Protein AF-A0A8G0KZF7-F1 (afdb_monomer)

pLDDT: mean 76.7, std 11.28, range [47.78, 90.69]

Radius of gyration: 16.34 Å; Cα contacts (8 Å, |Δi|>4): 30; chains: 1; bounding box: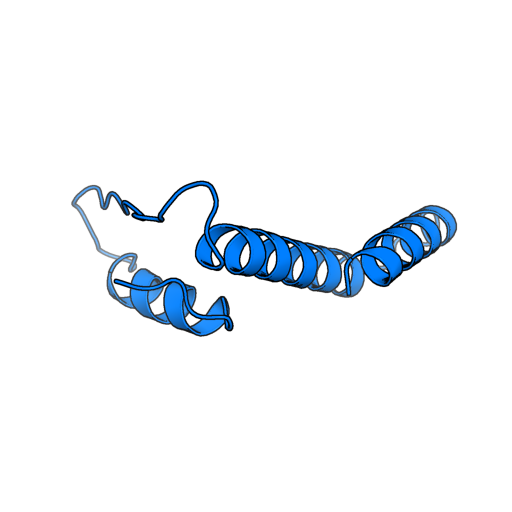 44×18×35 Å

Foldseek 3Di:
DADDLDVVVVVVVVDVVPDPPDPDDDDDDDDDDPPDVSVLSVVNNVLVVVLVCLVPDDCPPPCPVVSVVSVVVSVVSD

InterPro domains:
  IPR027417 P-loop containing nucleoside triphosphate hydrolase [G3DSA:3.40.50.300] (1-74)
  IPR027417 P-loop containing nucleoside triphosphate hydrolase [SSF52540] (1-60)

Organism: NCBI:txid1491479

Sequence (78 aa):
MEPHWNPTLEEQALARIHRIGQTQEVTTVRFYMRDSFEEQVMELQESKKNLAGVLLSPHDGGRMDDSLGTLQRLRVLL

Mean predicted aligned error: 10.02 Å

Secondary structure (DSSP, 8-state):
-PPPS-HHHHHHHHHHHS-TT--S---------TTSHHHHHHHHHHHHHHHHHHHHS---TT-HHHHHHHHHHHHHT-

Structure (mmCIF, N/CA/C/O backbone):
data_AF-A0A8G0KZF7-F1
#
_entry.id   AF-A0A8G0KZF7-F1
#
loop_
_atom_site.group_PDB
_atom_site.id
_atom_site.type_symbol
_atom_site.label_atom_id
_atom_site.label_alt_id
_atom_site.label_comp_id
_atom_site.label_asym_id
_atom_site.label_entity_id
_atom_site.label_seq_id
_atom_site.pdbx_PDB_ins_code
_atom_site.Cartn_x
_atom_site.Cartn_y
_atom_site.Cartn_z
_atom_site.occupancy
_atom_site.B_iso_or_equiv
_atom_site.auth_seq_id
_atom_site.auth_comp_id
_atom_site.auth_asym_id
_atom_site.auth_atom_id
_atom_site.pdbx_PDB_model_num
ATOM 1 N N . MET A 1 1 ? -7.458 -0.040 -11.915 1.00 59.88 1 MET A N 1
ATOM 2 C CA . MET A 1 1 ? -6.856 1.051 -11.125 1.00 59.88 1 MET A CA 1
ATOM 3 C C . MET A 1 1 ? -5.364 0.873 -11.296 1.00 59.88 1 MET A C 1
ATOM 5 O O . MET A 1 1 ? -4.907 -0.236 -11.068 1.00 59.88 1 MET A O 1
ATOM 9 N N . GLU A 1 2 ? -4.674 1.882 -11.810 1.00 65.44 2 GLU A N 1
ATOM 10 C CA . GLU A 1 2 ? -3.248 1.811 -12.148 1.00 65.44 2 GLU A CA 1
ATOM 11 C C . GLU A 1 2 ? -2.377 2.110 -10.913 1.00 65.44 2 GLU A C 1
ATOM 13 O O . GLU A 1 2 ? -2.750 2.964 -10.098 1.00 65.44 2 GLU A O 1
ATOM 18 N N . PRO A 1 3 ? -1.237 1.423 -10.726 1.00 70.50 3 PRO A N 1
ATOM 19 C CA . PRO A 1 3 ? -0.323 1.730 -9.639 1.00 70.50 3 PRO A CA 1
ATOM 20 C C . PRO A 1 3 ? 0.328 3.096 -9.868 1.00 70.50 3 PRO A C 1
ATOM 22 O O . PRO A 1 3 ? 1.010 3.339 -10.862 1.00 70.50 3 PRO A O 1
ATOM 25 N N . HIS A 1 4 ? 0.129 4.004 -8.916 1.00 74.19 4 HIS A N 1
ATOM 26 C CA . HIS A 1 4 ? 0.738 5.329 -8.950 1.00 74.19 4 HIS A CA 1
ATOM 27 C C . HIS A 1 4 ? 2.190 5.281 -8.463 1.00 74.19 4 HIS A C 1
ATOM 29 O O . HIS A 1 4 ? 2.503 4.628 -7.476 1.00 74.19 4 HIS A O 1
ATOM 35 N N . TRP A 1 5 ? 3.077 6.065 -9.079 1.00 72.50 5 TRP A N 1
ATOM 36 C CA . TRP A 1 5 ? 4.494 6.161 -8.686 1.00 72.50 5 TRP A CA 1
ATOM 37 C C . TRP A 1 5 ? 4.730 6.685 -7.257 1.00 72.50 5 TRP A C 1
ATOM 39 O O . TRP A 1 5 ? 5.822 6.509 -6.708 1.00 72.50 5 TRP A O 1
ATOM 49 N N . ASN A 1 6 ? 3.747 7.388 -6.678 1.00 79.00 6 ASN A N 1
ATOM 50 C CA . ASN A 1 6 ? 3.819 7.935 -5.329 1.00 79.00 6 ASN A CA 1
ATOM 51 C C . ASN A 1 6 ? 3.081 7.011 -4.341 1.00 79.00 6 ASN A C 1
ATOM 53 O O . ASN A 1 6 ? 1.849 7.072 -4.283 1.00 79.00 6 ASN A O 1
ATOM 57 N N . PRO A 1 7 ? 3.801 6.239 -3.507 1.00 78.44 7 PRO A N 1
ATOM 58 C CA . PRO A 1 7 ? 3.177 5.295 -2.580 1.00 78.44 7 PRO A CA 1
ATOM 59 C C . PRO A 1 7 ? 2.316 5.987 -1.513 1.00 78.44 7 PRO A C 1
ATOM 61 O O . PRO A 1 7 ? 1.335 5.422 -1.034 1.00 78.44 7 PRO A O 1
ATOM 64 N N . THR A 1 8 ? 2.647 7.233 -1.157 1.00 79.25 8 THR A N 1
ATOM 65 C CA . THR A 1 8 ? 1.953 7.961 -0.081 1.00 79.25 8 THR A CA 1
ATOM 66 C C . THR A 1 8 ? 0.513 8.316 -0.443 1.00 79.25 8 THR A C 1
ATOM 68 O O . THR A 1 8 ? -0.332 8.431 0.440 1.00 79.25 8 THR A O 1
ATOM 71 N N . LEU A 1 9 ? 0.208 8.453 -1.737 1.00 84.50 9 LEU A N 1
ATOM 72 C CA . LEU A 1 9 ? -1.140 8.761 -2.210 1.00 84.50 9 LEU A CA 1
ATOM 73 C C . LEU A 1 9 ? -2.093 7.575 -1.989 1.00 84.50 9 LEU A C 1
ATOM 75 O O . LEU A 1 9 ? -3.217 7.764 -1.524 1.00 84.50 9 LEU A O 1
ATOM 79 N N . GLU A 1 10 ? -1.628 6.356 -2.275 1.00 83.50 10 GLU A N 1
ATOM 80 C CA . GLU A 1 10 ? -2.385 5.125 -2.022 1.00 83.50 10 GLU A CA 1
ATOM 81 C C . GLU A 1 10 ? -2.569 4.904 -0.515 1.00 83.50 10 GLU A C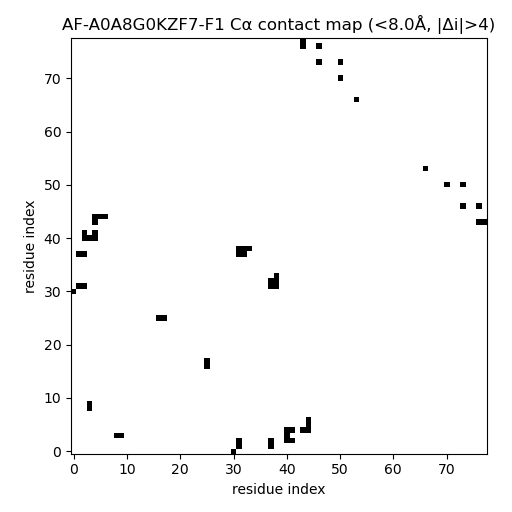 1
ATOM 83 O O . GLU A 1 10 ? -3.685 4.678 -0.050 1.00 83.50 10 GLU A O 1
ATOM 88 N N . GLU A 1 11 ? -1.503 5.058 0.274 1.00 84.06 11 GLU A N 1
ATOM 89 C CA . GLU A 1 11 ? -1.567 4.917 1.734 1.00 84.06 11 GLU A CA 1
ATOM 90 C C . GLU A 1 11 ? -2.537 5.918 2.374 1.00 84.06 11 GLU A C 1
ATOM 92 O O . GLU A 1 11 ? -3.326 5.548 3.245 1.00 84.06 11 GLU A O 1
ATOM 97 N N . GLN A 1 12 ? -2.551 7.171 1.907 1.00 87.44 12 GLN A N 1
ATOM 98 C CA . GLN A 1 12 ? -3.519 8.170 2.362 1.00 87.44 12 GLN A CA 1
ATOM 99 C C . GLN A 1 12 ? -4.959 7.790 2.016 1.00 87.44 12 GLN A C 1
ATOM 101 O O . GLN A 1 12 ? -5.864 8.042 2.816 1.00 87.44 12 GLN A O 1
ATOM 106 N N . ALA A 1 13 ? -5.193 7.194 0.846 1.00 86.88 13 ALA A N 1
ATOM 107 C CA . ALA A 1 13 ? -6.516 6.715 0.466 1.00 86.88 13 ALA A CA 1
ATOM 108 C C . ALA A 1 13 ? -6.962 5.545 1.361 1.00 86.88 13 ALA A C 1
ATOM 110 O O . ALA A 1 13 ? -8.081 5.565 1.875 1.00 86.88 13 ALA A O 1
ATOM 111 N N . LEU A 1 14 ? -6.076 4.579 1.623 1.00 87.12 14 LEU A N 1
ATOM 112 C CA . LEU A 1 14 ? -6.349 3.432 2.497 1.00 87.12 14 LEU A CA 1
ATOM 113 C C . LEU A 1 14 ? -6.604 3.852 3.948 1.00 87.12 14 LEU A C 1
ATOM 115 O O . LEU A 1 14 ? -7.533 3.347 4.582 1.00 87.12 14 LEU A O 1
ATOM 119 N N . ALA A 1 15 ? -5.857 4.833 4.457 1.00 87.31 15 ALA A N 1
ATOM 120 C CA . ALA A 1 15 ? -6.039 5.375 5.803 1.00 87.31 15 ALA A CA 1
ATOM 121 C C . ALA A 1 15 ? -7.419 6.028 6.023 1.00 87.31 15 ALA A C 1
ATOM 123 O O . ALA A 1 15 ? -7.864 6.167 7.162 1.00 87.31 15 ALA A O 1
ATOM 124 N N . ARG A 1 16 ? -8.139 6.412 4.955 1.00 88.31 16 ARG A N 1
ATOM 125 C CA . ARG A 1 16 ? -9.532 6.885 5.079 1.00 88.31 16 ARG A CA 1
ATOM 126 C C . ARG A 1 16 ? -10.504 5.762 5.434 1.00 88.31 16 ARG A C 1
ATOM 128 O O . ARG A 1 16 ? -11.528 6.038 6.052 1.00 88.31 16 ARG A O 1
ATOM 135 N N . ILE A 1 17 ? -10.191 4.531 5.036 1.00 88.44 17 ILE A N 1
ATOM 136 C CA . ILE A 1 17 ? -11.024 3.343 5.255 1.00 88.44 17 ILE A CA 1
ATOM 137 C C . ILE A 1 17 ? -10.591 2.638 6.546 1.00 88.44 17 ILE A C 1
ATOM 139 O O . ILE A 1 17 ? -11.423 2.309 7.391 1.00 88.44 17 ILE A O 1
ATOM 143 N N . HIS A 1 18 ? -9.283 2.455 6.730 1.00 87.81 18 HIS A N 1
ATOM 144 C CA . HIS A 1 18 ? -8.700 1.913 7.953 1.00 87.81 18 HIS A CA 1
ATOM 145 C C . HIS A 1 18 ? -8.612 3.008 9.024 1.00 87.81 18 HIS A C 1
ATOM 147 O O . HIS A 1 18 ? -7.582 3.661 9.184 1.00 87.81 18 HIS A O 1
ATOM 153 N N . ARG A 1 19 ? -9.709 3.221 9.762 1.00 88.69 19 ARG A N 1
ATOM 154 C CA . ARG A 1 19 ? -9.805 4.252 10.807 1.00 88.69 19 ARG A CA 1
ATOM 155 C C . ARG A 1 19 ? -10.232 3.678 12.160 1.00 88.69 19 ARG A C 1
ATOM 157 O O . ARG A 1 19 ? -10.936 2.675 12.234 1.00 88.69 19 ARG A O 1
ATOM 164 N N . ILE A 1 20 ? -9.830 4.358 13.238 1.00 88.25 20 ILE A N 1
ATOM 165 C CA . ILE A 1 20 ? -10.269 4.065 14.610 1.00 88.25 20 ILE A CA 1
ATOM 166 C C . ILE A 1 20 ? -11.803 4.071 14.668 1.00 88.25 20 ILE A C 1
ATOM 168 O O . ILE A 1 20 ? -12.433 5.044 14.254 1.00 88.25 20 ILE A O 1
ATOM 172 N N . GLY A 1 21 ? -12.382 2.989 15.190 1.00 88.44 21 GLY A N 1
ATOM 173 C CA . GLY A 1 21 ? -13.831 2.790 15.269 1.00 88.44 21 GLY A CA 1
ATOM 174 C C . GLY A 1 21 ? -14.421 1.954 14.132 1.00 88.44 21 GLY A C 1
ATOM 175 O O . GLY A 1 21 ? -15.618 1.680 14.158 1.00 88.44 21 GLY A O 1
ATOM 176 N N . GLN A 1 22 ? -13.608 1.516 13.165 1.00 88.50 22 GLN A N 1
ATOM 177 C CA . GLN A 1 22 ? -14.040 0.530 12.180 1.00 88.50 22 GLN A CA 1
ATOM 178 C C . GLN A 1 22 ? -14.224 -0.841 12.848 1.00 88.50 22 GLN A C 1
ATOM 180 O O . GLN A 1 22 ? -13.332 -1.323 13.542 1.00 88.50 22 GLN A O 1
ATOM 185 N N . THR A 1 23 ? -15.386 -1.460 12.644 1.00 89.00 23 THR A N 1
ATOM 186 C CA . THR A 1 23 ? -15.759 -2.745 13.268 1.00 89.00 23 THR A CA 1
ATOM 187 C C . THR A 1 23 ? -15.700 -3.924 12.306 1.00 89.00 23 THR A C 1
ATOM 189 O O . THR A 1 23 ? -15.691 -5.071 12.743 1.00 89.00 23 THR A O 1
ATOM 192 N N . GLN A 1 24 ? -15.671 -3.642 11.005 1.00 90.69 24 GLN A N 1
ATOM 193 C CA . GLN A 1 24 ? -15.623 -4.641 9.945 1.00 90.69 24 GLN A CA 1
ATOM 194 C C . GLN A 1 24 ? -14.200 -4.812 9.427 1.00 90.69 24 GLN A C 1
ATOM 196 O O . GLN A 1 24 ? -13.433 -3.849 9.348 1.00 90.69 24 GLN A O 1
ATOM 201 N N . GLU A 1 25 ? -13.863 -6.040 9.048 1.00 89.31 25 GLU A N 1
ATOM 202 C CA . GLU A 1 25 ? -12.589 -6.335 8.408 1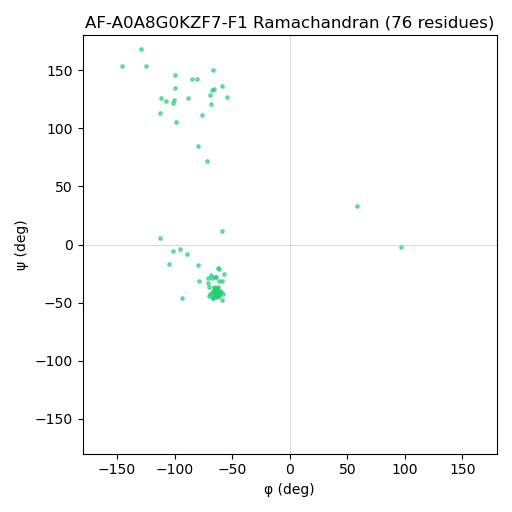.00 89.31 25 GLU A CA 1
ATOM 203 C C . GLU A 1 25 ? -12.516 -5.653 7.035 1.00 89.31 25 GLU A C 1
ATOM 205 O O . GLU A 1 25 ? -13.462 -5.688 6.246 1.00 89.31 25 GLU A O 1
ATOM 210 N N . VAL A 1 26 ? -11.385 -5.005 6.760 1.00 89.00 26 VAL A N 1
ATOM 211 C CA . VAL A 1 26 ? -11.136 -4.313 5.495 1.00 89.00 26 VAL A CA 1
ATOM 212 C C . VAL A 1 26 ? -10.031 -5.057 4.758 1.00 89.00 26 VAL A C 1
ATOM 214 O O . VAL A 1 26 ? -8.880 -5.063 5.193 1.00 89.00 26 VAL A O 1
ATOM 217 N N . THR A 1 27 ? -10.379 -5.660 3.624 1.00 90.12 27 THR A N 1
ATOM 218 C CA . THR A 1 27 ? -9.426 -6.320 2.726 1.00 90.12 27 THR A CA 1
ATOM 219 C C . THR A 1 27 ? -9.115 -5.408 1.547 1.00 90.12 27 THR A C 1
ATOM 221 O O . THR A 1 27 ? -10.012 -4.995 0.815 1.00 90.12 27 THR A O 1
ATOM 224 N N . THR A 1 28 ? -7.832 -5.121 1.332 1.00 87.50 28 THR A N 1
ATOM 225 C CA . THR A 1 28 ? -7.369 -4.359 0.167 1.00 87.50 28 THR A CA 1
ATOM 226 C C . THR A 1 28 ? -6.792 -5.317 -0.865 1.00 87.50 28 THR A C 1
ATOM 228 O O . THR A 1 28 ? -5.841 -6.040 -0.573 1.00 87.50 28 THR A O 1
ATOM 231 N N . VAL A 1 29 ? -7.349 -5.310 -2.077 1.00 87.25 29 VAL A N 1
ATOM 232 C CA . VAL A 1 29 ? -6.855 -6.109 -3.205 1.00 87.25 29 VAL A CA 1
ATOM 233 C C . VAL A 1 29 ? -6.282 -5.173 -4.255 1.00 87.25 29 VAL A C 1
ATOM 235 O O . VAL A 1 29 ? -6.953 -4.245 -4.706 1.00 87.25 29 VAL A O 1
ATOM 238 N N . ARG A 1 30 ? -5.037 -5.431 -4.648 1.00 84.81 30 ARG A N 1
ATOM 239 C CA . ARG A 1 30 ? -4.331 -4.669 -5.674 1.00 84.81 30 ARG A CA 1
ATOM 240 C C . ARG A 1 30 ? -4.236 -5.516 -6.931 1.00 84.81 30 ARG A C 1
ATOM 242 O O . ARG A 1 30 ? -3.724 -6.630 -6.882 1.00 84.81 30 ARG A O 1
ATOM 249 N N . PHE A 1 31 ? -4.732 -4.985 -8.039 1.00 85.62 31 PHE A N 1
ATOM 250 C CA . PHE A 1 31 ? -4.592 -5.612 -9.347 1.00 85.62 31 PHE A CA 1
ATOM 251 C C . PHE A 1 31 ? -3.447 -4.939 -10.089 1.00 85.62 31 PHE A C 1
ATOM 253 O O . PHE A 1 31 ? -3.367 -3.714 -10.099 1.00 85.62 31 PHE A O 1
ATOM 260 N N . TYR A 1 32 ? -2.586 -5.741 -10.698 1.00 83.00 32 TYR A N 1
ATOM 261 C CA . TYR A 1 32 ? -1.525 -5.276 -11.579 1.00 83.00 32 TYR A CA 1
ATOM 262 C C . TYR A 1 32 ? -1.310 -6.306 -12.687 1.00 83.00 32 TYR A C 1
ATOM 264 O O . TYR A 1 32 ? -1.613 -7.494 -12.523 1.00 83.00 32 TYR A O 1
ATOM 272 N N . MET A 1 33 ? -0.817 -5.840 -13.826 1.00 85.38 33 MET A N 1
ATOM 273 C CA . MET A 1 33 ? -0.492 -6.669 -14.976 1.00 85.38 33 MET A CA 1
ATOM 274 C C . MET A 1 33 ? 0.947 -7.174 -14.865 1.00 85.38 33 MET A C 1
ATOM 276 O O . MET A 1 33 ? 1.883 -6.387 -14.713 1.00 85.38 33 MET A O 1
ATOM 280 N N . ARG A 1 34 ? 1.114 -8.498 -14.961 1.00 82.94 34 ARG A N 1
ATOM 281 C CA . ARG A 1 34 ? 2.432 -9.148 -15.038 1.00 82.94 34 ARG A CA 1
ATOM 282 C C . ARG A 1 34 ? 3.138 -8.781 -16.341 1.00 82.94 34 ARG A C 1
ATOM 284 O O . ARG A 1 34 ? 2.457 -8.544 -17.340 1.00 82.94 34 ARG A O 1
ATOM 291 N N . ASP A 1 35 ? 4.470 -8.753 -16.312 1.00 83.75 35 ASP A N 1
ATOM 292 C CA . ASP A 1 35 ? 5.317 -8.434 -17.470 1.00 83.75 35 ASP A CA 1
ATOM 293 C C . ASP A 1 35 ? 5.016 -7.045 -18.061 1.00 83.75 35 ASP A C 1
ATOM 295 O O . ASP A 1 35 ? 5.091 -6.817 -19.272 1.00 83.75 35 ASP A O 1
ATOM 299 N N . SER A 1 36 ? 4.629 -6.097 -17.204 1.00 86.50 36 SER A N 1
ATOM 300 C CA . SER A 1 36 ? 4.238 -4.752 -17.617 1.00 86.50 36 SER A CA 1
ATOM 301 C C . SER A 1 36 ? 4.977 -3.676 -16.830 1.00 86.50 36 SER A C 1
ATOM 303 O O . SER A 1 36 ? 5.614 -3.930 -15.808 1.00 86.50 36 SER A O 1
ATOM 305 N N . PHE A 1 37 ? 4.865 -2.431 -17.292 1.00 82.69 37 PHE A N 1
ATOM 306 C CA . PHE A 1 37 ? 5.434 -1.276 -16.599 1.00 82.69 37 PHE A CA 1
ATOM 307 C C . PHE A 1 37 ? 4.915 -1.125 -15.153 1.00 82.69 37 PHE A C 1
ATOM 309 O O . PHE A 1 37 ? 5.614 -0.582 -14.301 1.00 82.69 37 PHE A O 1
ATOM 316 N N . GLU A 1 38 ? 3.723 -1.646 -14.849 1.00 81.56 38 GLU A N 1
ATOM 317 C CA . GLU A 1 38 ? 3.134 -1.624 -13.506 1.00 81.56 38 GLU A CA 1
ATOM 318 C C . GLU A 1 38 ? 3.977 -2.386 -12.468 1.00 81.56 38 GLU A C 1
ATOM 320 O O . GLU A 1 38 ? 4.029 -1.986 -11.304 1.00 81.56 38 GLU A O 1
ATOM 325 N N . GLU A 1 39 ? 4.682 -3.440 -12.889 1.00 83.38 39 GLU A N 1
ATOM 326 C CA . GLU A 1 39 ? 5.581 -4.230 -12.040 1.00 83.38 39 GLU A CA 1
ATOM 327 C C . GLU A 1 39 ? 6.834 -3.430 -11.659 1.00 83.38 39 GLU A C 1
ATOM 329 O O . GLU A 1 39 ? 7.170 -3.321 -10.481 1.00 83.38 39 GLU A O 1
ATOM 334 N N . GLN A 1 40 ? 7.436 -2.731 -12.626 1.00 82.56 40 GLN A N 1
ATOM 335 C CA . GLN A 1 40 ? 8.571 -1.834 -12.370 1.00 82.56 40 GLN A CA 1
ATOM 336 C C . GLN A 1 40 ? 8.188 -0.682 -11.429 1.00 82.56 40 GLN A C 1
ATOM 338 O O . GLN A 1 40 ? 8.968 -0.267 -10.571 1.00 82.56 40 GLN A O 1
ATOM 343 N N . VAL A 1 41 ? 6.964 -0.159 -11.556 1.00 83.25 41 VAL A N 1
ATOM 344 C CA . VAL A 1 41 ? 6.457 0.889 -10.658 1.00 83.25 41 VAL A CA 1
ATOM 345 C C . VAL A 1 41 ? 6.299 0.371 -9.225 1.00 83.25 41 VAL A C 1
ATOM 347 O O . VAL A 1 41 ? 6.566 1.118 -8.281 1.00 83.25 41 VAL A O 1
ATOM 350 N N . MET A 1 42 ? 5.896 -0.888 -9.039 1.00 82.25 42 MET A N 1
ATOM 351 C CA . MET A 1 42 ? 5.823 -1.525 -7.719 1.00 82.25 42 MET A CA 1
ATOM 352 C C . MET A 1 42 ? 7.217 -1.700 -7.097 1.00 82.25 42 MET A C 1
ATOM 354 O O . MET A 1 42 ? 7.420 -1.299 -5.949 1.00 82.25 42 MET A O 1
ATOM 358 N N . GLU A 1 43 ? 8.193 -2.195 -7.861 1.00 83.50 43 GLU A N 1
ATOM 359 C CA . GLU A 1 43 ? 9.588 -2.342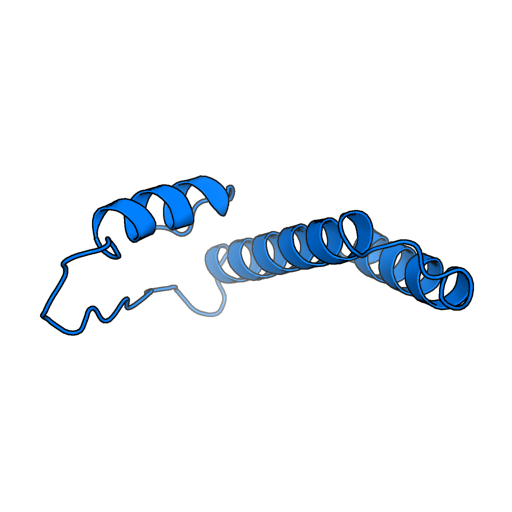 -7.409 1.00 83.50 43 GLU A CA 1
ATOM 360 C C . GLU A 1 43 ? 10.221 -0.996 -7.022 1.00 83.50 43 GLU A C 1
ATOM 362 O O . GLU A 1 43 ? 10.910 -0.873 -6.001 1.00 83.50 43 GLU A O 1
ATOM 367 N N . LEU A 1 44 ? 9.943 0.056 -7.799 1.00 84.25 44 LEU A N 1
ATOM 368 C CA . LEU A 1 44 ? 10.414 1.407 -7.506 1.00 84.25 44 LEU A CA 1
ATOM 369 C C . LEU A 1 44 ? 9.807 1.949 -6.205 1.00 84.25 44 LEU A C 1
ATOM 371 O O . LEU A 1 44 ? 10.497 2.603 -5.416 1.00 84.25 44 LEU A O 1
ATOM 375 N N . GLN A 1 45 ? 8.516 1.703 -5.971 1.00 81.44 45 GLN A N 1
ATOM 376 C CA . GLN A 1 45 ? 7.866 2.092 -4.721 1.00 81.44 45 GLN A CA 1
ATOM 377 C C . GLN A 1 45 ? 8.489 1.378 -3.523 1.00 81.44 45 GLN A C 1
AT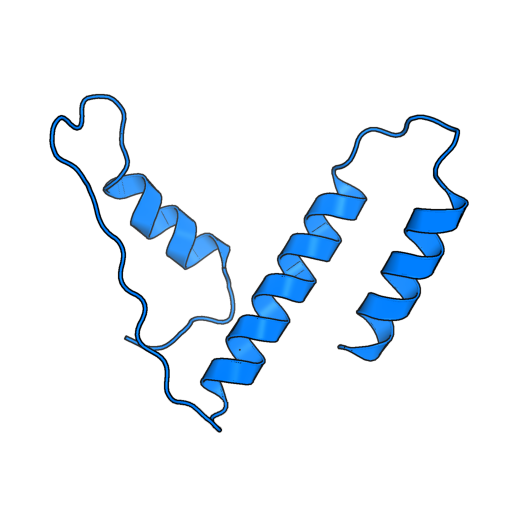OM 379 O O . GLN A 1 45 ? 8.761 2.025 -2.511 1.00 81.44 45 GLN A O 1
ATOM 384 N N . GLU A 1 46 ? 8.750 0.077 -3.636 1.00 83.19 46 GLU A N 1
ATOM 385 C CA . GLU A 1 46 ? 9.390 -0.702 -2.578 1.00 83.19 46 GLU A CA 1
ATOM 386 C C . GLU A 1 46 ? 10.808 -0.195 -2.289 1.00 83.19 46 GLU A C 1
ATOM 388 O O . GLU A 1 46 ? 11.155 0.077 -1.139 1.00 83.19 46 GLU A O 1
ATOM 393 N N . SER A 1 47 ? 11.591 0.062 -3.337 1.00 83.12 47 SER A N 1
ATOM 394 C CA . SER A 1 47 ? 12.937 0.634 -3.226 1.00 83.12 47 SER A C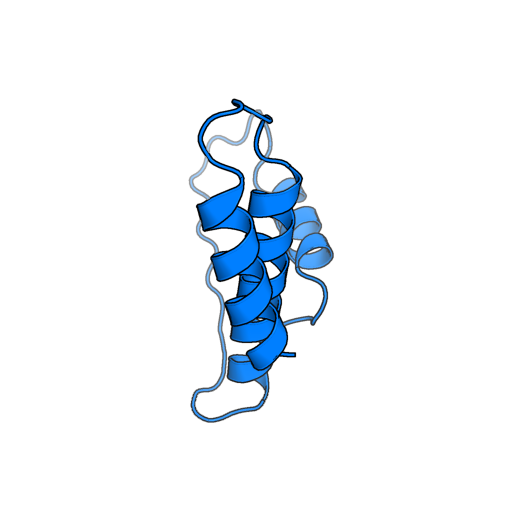A 1
ATOM 395 C C . SER A 1 47 ? 12.928 1.987 -2.503 1.00 83.12 47 SER A C 1
ATOM 397 O O . SER A 1 47 ? 13.751 2.230 -1.616 1.00 83.12 47 SER A O 1
ATOM 399 N N . LYS A 1 48 ? 11.954 2.857 -2.809 1.00 80.44 48 LYS A N 1
ATOM 400 C CA . LYS A 1 48 ? 11.774 4.147 -2.118 1.00 80.44 48 LYS A CA 1
ATOM 401 C C . LYS A 1 48 ? 11.378 3.981 -0.650 1.00 80.44 48 LYS A C 1
ATOM 403 O O . LYS A 1 48 ? 11.893 4.717 0.192 1.00 80.44 48 LYS A O 1
ATOM 408 N N . LYS A 1 49 ? 10.495 3.030 -0.325 1.00 80.25 49 LYS A N 1
ATOM 409 C CA . LYS A 1 49 ? 10.116 2.729 1.069 1.00 80.25 49 LYS A CA 1
ATOM 410 C C . LYS A 1 49 ? 11.305 2.197 1.865 1.00 80.25 4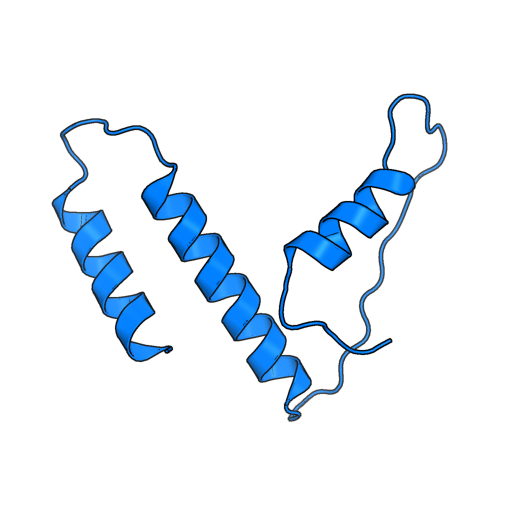9 LYS A C 1
ATOM 412 O O . LYS A 1 49 ? 11.538 2.662 2.977 1.00 80.25 49 LYS A O 1
ATOM 417 N N . ASN A 1 50 ? 12.092 1.299 1.276 1.00 80.75 50 ASN A N 1
ATOM 418 C CA . ASN A 1 50 ? 13.302 0.760 1.893 1.00 80.75 50 ASN A CA 1
ATOM 419 C C . ASN A 1 50 ? 14.331 1.862 2.165 1.00 80.75 50 ASN A C 1
ATOM 421 O O . ASN A 1 50 ? 14.865 1.943 3.270 1.00 80.75 50 ASN A O 1
ATOM 425 N N . LEU A 1 51 ? 14.548 2.768 1.205 1.00 79.69 51 LEU A N 1
ATOM 426 C CA . LEU A 1 51 ? 15.416 3.929 1.401 1.00 79.69 51 LEU A CA 1
ATOM 427 C C . LEU A 1 51 ? 14.940 4.805 2.569 1.00 79.69 51 LEU A C 1
ATOM 429 O O . LEU A 1 51 ? 15.738 5.172 3.431 1.00 79.69 51 LEU A O 1
ATOM 433 N N . ALA A 1 52 ? 13.642 5.117 2.618 1.00 78.81 52 ALA A N 1
ATOM 434 C CA . ALA A 1 52 ? 13.064 5.896 3.707 1.00 78.81 52 ALA A CA 1
ATOM 435 C C . ALA A 1 52 ? 13.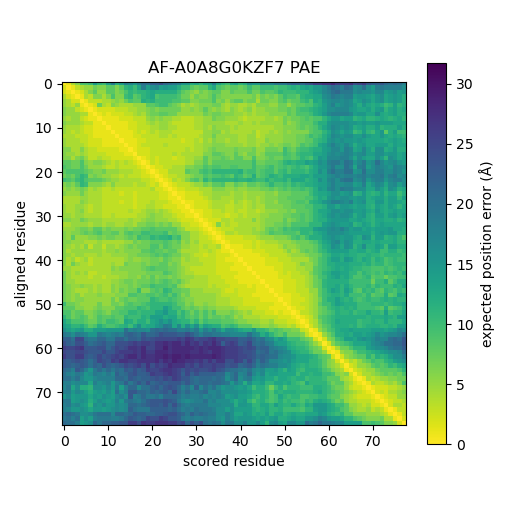228 5.189 5.063 1.00 78.81 52 ALA A C 1
ATOM 437 O O . ALA A 1 52 ? 13.588 5.835 6.044 1.00 78.81 52 ALA A O 1
ATOM 438 N N . GLY A 1 53 ? 13.040 3.867 5.116 1.00 77.31 53 GLY A N 1
ATOM 439 C CA . GLY A 1 53 ? 13.246 3.064 6.322 1.00 77.31 53 GLY A CA 1
ATOM 440 C C . GLY A 1 53 ? 14.689 3.102 6.833 1.00 77.31 53 GLY A C 1
ATOM 441 O O . GLY A 1 53 ? 14.908 3.274 8.032 1.00 77.31 53 GLY A O 1
ATOM 442 N N . V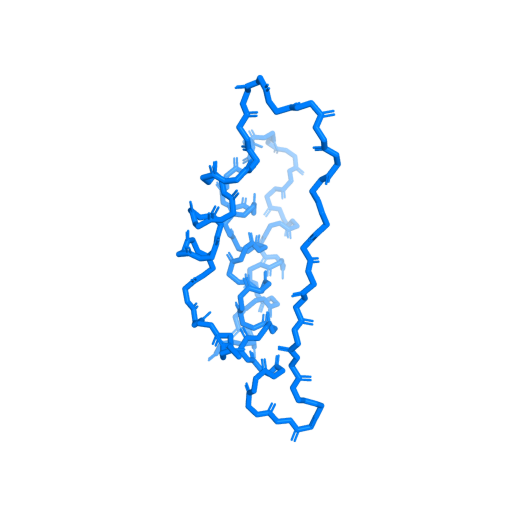AL A 1 54 ? 15.678 3.018 5.937 1.00 78.44 54 VAL A N 1
ATOM 443 C CA . VAL A 1 54 ? 17.104 3.139 6.298 1.00 78.44 54 VAL A CA 1
ATOM 444 C C . VAL A 1 54 ? 17.418 4.531 6.852 1.00 78.44 54 VAL A C 1
ATOM 446 O O . VAL A 1 54 ? 18.135 4.642 7.842 1.00 78.44 54 VAL A O 1
ATOM 449 N N . LEU A 1 55 ? 16.862 5.588 6.254 1.00 75.94 55 LEU A N 1
ATOM 450 C CA . LEU A 1 55 ? 17.087 6.970 6.693 1.00 75.94 55 LEU A CA 1
ATOM 451 C C . LEU A 1 55 ? 16.401 7.308 8.025 1.00 75.94 55 LEU A C 1
ATOM 453 O O . LEU A 1 55 ? 16.913 8.124 8.786 1.00 75.94 55 LEU A O 1
ATOM 457 N N . LEU A 1 56 ? 15.238 6.711 8.295 1.00 73.12 56 LEU A N 1
ATOM 458 C CA . LEU A 1 56 ? 14.431 6.971 9.493 1.00 73.12 56 LEU A CA 1
ATOM 459 C C . LEU A 1 56 ? 14.791 6.058 10.678 1.00 73.12 56 LEU A C 1
ATOM 461 O O . LEU A 1 56 ? 14.290 6.271 11.783 1.00 73.12 56 LEU A O 1
ATOM 465 N N . SER A 1 57 ? 15.637 5.046 10.470 1.00 69.12 57 SER A N 1
ATOM 466 C CA . SER A 1 57 ? 16.079 4.143 11.536 1.00 69.12 57 SER A CA 1
ATOM 467 C C . SER A 1 57 ? 16.960 4.887 12.556 1.00 69.12 57 SER A C 1
ATOM 469 O O . SER A 1 57 ? 17.873 5.608 12.149 1.00 69.12 57 SER A O 1
ATOM 471 N N . PRO A 1 58 ? 16.728 4.732 13.878 1.00 57.25 58 PRO A N 1
ATOM 472 C CA . PRO A 1 58 ? 17.517 5.409 14.903 1.00 57.25 58 PRO A CA 1
ATOM 473 C C . PRO A 1 58 ? 19.002 5.053 14.795 1.00 57.25 58 PRO A C 1
ATOM 475 O O . PRO A 1 58 ? 19.370 3.892 14.609 1.00 57.25 58 PRO A O 1
ATOM 478 N N . HIS A 1 59 ? 19.853 6.067 14.928 1.00 55.88 59 HIS A N 1
ATOM 479 C CA . HIS A 1 59 ? 21.308 5.967 14.850 1.00 55.88 59 HIS A CA 1
ATOM 480 C C . HIS A 1 59 ? 21.890 5.266 16.097 1.00 55.88 59 HIS A C 1
ATOM 482 O O . HIS A 1 59 ? 22.537 5.891 16.932 1.00 55.88 59 HIS A O 1
ATOM 488 N N . ASP A 1 60 ? 21.697 3.953 16.224 1.00 55.69 60 ASP A N 1
ATOM 489 C CA . ASP A 1 60 ? 22.502 3.146 17.143 1.00 55.69 60 ASP A CA 1
ATOM 490 C C . ASP A 1 60 ? 23.880 2.939 16.499 1.00 55.69 60 ASP A C 1
ATOM 492 O O . ASP A 1 60 ? 24.020 2.287 15.460 1.00 55.69 60 ASP A O 1
ATOM 496 N N . GLY A 1 61 ? 24.905 3.556 17.093 1.00 53.91 61 GLY A N 1
ATOM 497 C CA . GLY A 1 61 ? 26.253 3.775 16.544 1.00 53.91 61 GLY A CA 1
ATOM 498 C C . GLY A 1 61 ? 27.085 2.545 16.140 1.00 53.91 61 GLY A C 1
ATOM 499 O O . GLY A 1 61 ? 28.271 2.698 15.874 1.00 53.91 61 GLY A O 1
ATOM 500 N N . GLY A 1 62 ? 26.501 1.346 16.063 1.00 55.88 62 GLY A N 1
ATOM 501 C CA . GLY A 1 62 ? 27.153 0.114 15.601 1.00 55.88 62 GLY A CA 1
ATOM 502 C C . GLY A 1 62 ? 26.829 -0.315 14.160 1.00 55.88 62 GLY A C 1
ATOM 503 O O . GLY A 1 62 ? 27.409 -1.290 13.697 1.00 55.88 62 GLY A O 1
ATOM 504 N N . ARG A 1 63 ? 25.914 0.364 13.444 1.00 56.03 63 ARG A N 1
ATOM 505 C CA . ARG A 1 63 ? 25.361 -0.104 12.145 1.00 56.03 63 ARG A CA 1
ATOM 506 C C . ARG A 1 63 ? 25.720 0.712 10.891 1.00 56.03 63 ARG A C 1
ATOM 508 O O . ARG A 1 63 ? 25.212 0.412 9.816 1.00 56.03 63 ARG A O 1
ATOM 515 N N . MET A 1 64 ? 26.591 1.722 10.989 1.00 55.31 64 MET A N 1
ATOM 516 C CA . MET A 1 64 ? 26.897 2.627 9.861 1.00 55.31 64 MET A CA 1
ATOM 517 C C . MET A 1 64 ? 27.446 1.921 8.603 1.00 55.31 64 MET A C 1
ATOM 519 O O . MET A 1 64 ? 27.170 2.378 7.495 1.00 55.31 64 MET A O 1
ATOM 523 N N . ASP A 1 65 ? 28.174 0.812 8.758 1.00 58.06 65 ASP A N 1
ATOM 524 C CA . ASP A 1 65 ? 28.778 0.073 7.636 1.00 58.06 65 ASP A CA 1
ATOM 525 C C . ASP A 1 65 ? 27.721 -0.641 6.760 1.00 58.06 65 ASP A C 1
ATOM 527 O O . ASP A 1 65 ? 27.785 -0.628 5.530 1.00 58.06 65 ASP A O 1
ATOM 531 N N . ASP A 1 66 ? 26.656 -1.161 7.379 1.00 63.31 66 ASP A N 1
ATOM 532 C CA . ASP A 1 66 ? 25.595 -1.914 6.690 1.00 63.31 66 ASP A CA 1
ATOM 533 C C . ASP A 1 66 ? 24.599 -0.988 5.956 1.00 63.31 66 ASP A C 1
ATOM 535 O O . ASP A 1 66 ? 24.083 -1.294 4.870 1.00 63.31 66 ASP A O 1
ATOM 539 N N . SER A 1 67 ? 24.383 0.216 6.500 1.00 63.41 67 SER A N 1
ATOM 540 C CA . SER A 1 67 ? 23.573 1.257 5.860 1.00 63.41 67 SER A CA 1
ATOM 541 C C . SER A 1 67 ? 24.199 1.736 4.547 1.00 63.41 67 SER A C 1
ATOM 543 O O . SER A 1 67 ? 23.487 1.897 3.557 1.00 63.41 67 SER A O 1
ATOM 545 N N . LEU A 1 68 ? 25.526 1.900 4.487 1.00 66.31 68 LEU A N 1
ATOM 546 C CA . LEU A 1 68 ? 26.230 2.312 3.265 1.00 66.31 68 LEU A CA 1
ATOM 547 C C . LEU A 1 68 ? 26.143 1.254 2.155 1.00 66.31 68 LEU A C 1
ATOM 549 O O . LEU A 1 68 ? 25.885 1.604 1.000 1.00 66.31 68 LEU A O 1
ATOM 553 N N . GLY A 1 69 ? 26.273 -0.030 2.501 1.00 70.12 69 GLY A N 1
ATOM 554 C CA . GLY A 1 69 ? 26.080 -1.131 1.551 1.00 70.12 69 GLY A CA 1
ATOM 555 C C . GLY A 1 69 ? 24.647 -1.197 1.012 1.00 70.12 69 GLY A C 1
ATOM 556 O O . GLY A 1 69 ? 24.427 -1.426 -0.179 1.00 70.12 69 GLY A O 1
ATOM 557 N N . THR A 1 70 ? 23.654 -0.922 1.859 1.00 67.62 70 THR A N 1
ATOM 558 C CA . THR A 1 70 ? 22.239 -0.870 1.453 1.00 67.62 70 THR A CA 1
ATOM 559 C C . THR A 1 70 ? 21.953 0.305 0.518 1.00 67.62 70 THR A C 1
ATOM 561 O O . THR A 1 70 ? 21.276 0.133 -0.494 1.00 67.62 70 THR A O 1
ATOM 564 N N . LEU A 1 71 ? 22.538 1.474 0.784 1.00 69.06 71 LEU A N 1
ATOM 565 C CA . LEU A 1 71 ? 22.437 2.640 -0.097 1.00 69.06 71 LEU A CA 1
ATOM 566 C C . LEU A 1 71 ? 23.112 2.407 -1.457 1.00 69.06 71 LEU A C 1
ATOM 568 O O . LEU A 1 71 ? 22.581 2.827 -2.484 1.00 69.06 71 LEU A O 1
ATOM 572 N N . GLN A 1 72 ? 24.247 1.701 -1.493 1.00 68.69 72 GLN A N 1
ATOM 573 C CA . GLN A 1 72 ? 24.902 1.324 -2.751 1.00 68.69 72 GLN A CA 1
ATOM 574 C C . GLN A 1 72 ? 24.060 0.350 -3.582 1.00 68.69 72 GLN A C 1
ATOM 576 O O . GLN A 1 72 ? 23.997 0.507 -4.799 1.00 68.69 72 GLN A O 1
ATOM 581 N N . ARG A 1 73 ? 23.368 -0.605 -2.947 1.00 65.75 73 ARG A N 1
ATOM 582 C CA . ARG A 1 73 ? 22.424 -1.503 -3.635 1.00 65.75 73 ARG A CA 1
ATOM 583 C C . ARG A 1 73 ? 21.237 -0.740 -4.224 1.00 65.75 73 ARG A C 1
ATOM 585 O O . ARG A 1 73 ? 20.891 -0.953 -5.380 1.00 65.75 73 ARG A O 1
ATOM 592 N N . LEU A 1 74 ? 20.665 0.191 -3.460 1.00 65.81 74 LEU A N 1
ATOM 593 C CA . LEU A 1 74 ? 19.537 1.014 -3.913 1.00 65.81 74 LEU A CA 1
ATOM 594 C C . LEU A 1 74 ? 19.925 1.983 -5.039 1.00 65.81 74 LEU A C 1
ATOM 596 O O . LEU A 1 74 ? 19.100 2.284 -5.892 1.00 65.81 74 LEU A O 1
ATOM 600 N N . ARG A 1 75 ? 21.189 2.424 -5.092 1.00 65.62 75 ARG A N 1
ATOM 601 C CA . ARG A 1 75 ? 21.715 3.246 -6.192 1.00 65.62 75 ARG A CA 1
ATOM 602 C C . ARG A 1 75 ? 21.736 2.517 -7.542 1.00 65.62 75 ARG A C 1
ATOM 604 O O . ARG A 1 75 ? 21.679 3.184 -8.561 1.00 65.62 75 ARG A O 1
ATOM 611 N N . VAL A 1 76 ? 21.859 1.190 -7.564 1.00 64.50 76 VAL A N 1
ATOM 612 C CA . VAL A 1 76 ? 21.913 0.403 -8.815 1.00 64.50 76 VAL A CA 1
ATOM 613 C C . VAL A 1 76 ? 20.516 0.179 -9.417 1.00 64.50 76 VAL A C 1
ATOM 615 O O . VAL A 1 76 ? 20.405 -0.149 -10.593 1.00 64.50 76 VAL A O 1
ATOM 618 N N . LEU A 1 77 ? 19.459 0.374 -8.622 1.00 58.41 77 LEU A N 1
ATOM 619 C CA . LEU A 1 77 ? 18.057 0.180 -9.014 1.00 58.41 77 LEU A CA 1
ATOM 620 C C . LEU A 1 77 ? 17.358 1.473 -9.486 1.00 58.41 77 LEU A C 1
ATOM 622 O O . LEU A 1 77 ? 16.195 1.420 -9.879 1.00 58.41 77 LEU A O 1
ATOM 626 N N . LEU A 1 78 ? 18.044 2.620 -9.421 1.00 47.78 78 LEU A N 1
ATOM 627 C CA . LEU A 1 78 ? 17.582 3.942 -9.873 1.00 47.78 78 LEU A CA 1
ATOM 628 C C . LEU A 1 78 ? 18.331 4.368 -11.137 1.00 47.78 78 LEU A C 1
ATOM 630 O O . LEU A 1 78 ? 17.681 5.009 -11.991 1.00 47.78 78 LEU A O 1
#

Nearest PDB structures (foldseek):
  7abf-assembly1_Q  TM=5.478E-01  e=1.349E+00  Homo sapiens

Solvent-accessible surface area (backbone atoms only — not comparable to full-atom values): 5112 Å² total; per-residue (Å²): 120,82,80,63,78,55,60,65,62,57,51,56,57,49,49,71,69,67,43,95,88,65,86,69,90,83,86,87,84,85,71,78,55,80,99,40,74,54,48,56,41,50,54,51,36,51,53,51,51,51,52,50,50,63,73,69,49,79,87,62,92,85,48,70,72,62,53,53,54,51,51,56,56,55,59,76,79,109